Protein AF-W7DJT4-F1 (afdb_monomer)

Sequence (115 aa):
MRKKQSKKNKRKNYKKANDKSASLENENKDLTAKLSALQEGAHPDYVDEVVTLAKAKGNEDIGKAIGEVLEKFPSFKGDKEDNGAKGMNVFAKGEHQSKNKSGSIVDQFKAAWNK

Structure (mmCIF, N/CA/C/O backbone):
data_AF-W7DJT4-F1
#
_entry.id   AF-W7DJT4-F1
#
loop_
_atom_site.group_PDB
_atom_site.id
_atom_site.type_symbol
_atom_site.label_atom_id
_atom_site.label_alt_id
_atom_site.label_comp_id
_atom_site.label_asym_id
_atom_site.label_entity_id
_atom_site.label_seq_id
_atom_site.pdbx_PDB_ins_code
_atom_site.Cartn_x
_atom_site.Cartn_y
_atom_site.Cartn_z
_atom_site.occupancy
_atom_site.B_iso_or_equiv
_atom_site.auth_seq_id
_atom_site.auth_comp_id
_atom_site.auth_asym_id
_atom_site.auth_atom_id
_atom_site.pdbx_PDB_model_num
ATOM 1 N N . MET A 1 1 ? -30.770 -3.718 37.267 1.00 63.97 1 MET A N 1
ATOM 2 C CA . MET A 1 1 ? -30.311 -4.269 35.961 1.00 63.97 1 MET A CA 1
ATOM 3 C C . MET A 1 1 ? -29.891 -3.221 34.917 1.00 63.97 1 MET A C 1
ATOM 5 O O . MET A 1 1 ? -28.799 -3.361 34.375 1.00 63.97 1 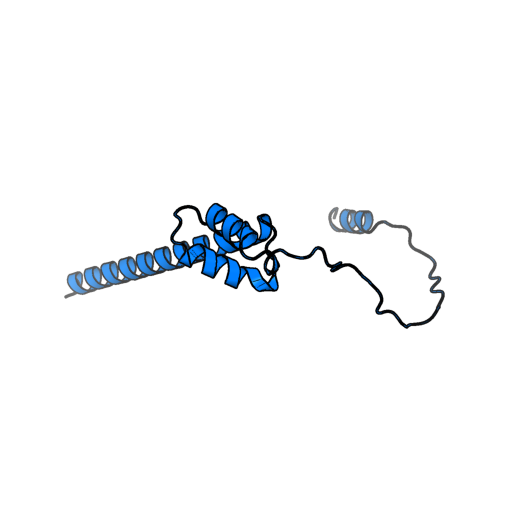MET A O 1
ATOM 9 N N . ARG A 1 2 ? -30.653 -2.140 34.676 1.00 73.50 2 ARG A N 1
ATOM 10 C CA . ARG A 1 2 ? -30.378 -1.121 33.628 1.00 73.50 2 ARG A CA 1
ATOM 11 C C . ARG A 1 2 ? -28.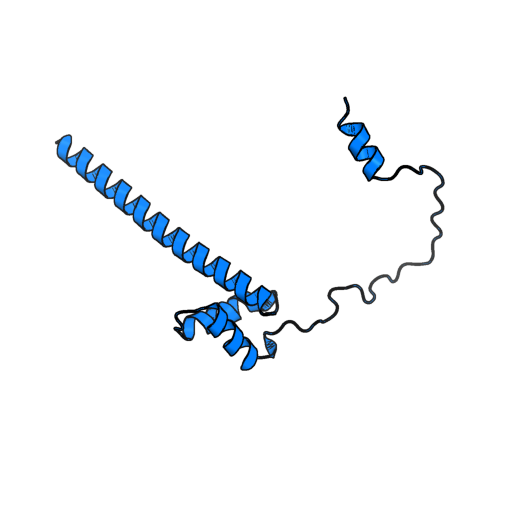961 -0.501 33.621 1.00 73.50 2 ARG A C 1
ATOM 13 O O . ARG A 1 2 ? -28.344 -0.390 32.564 1.00 73.50 2 ARG A O 1
ATOM 20 N N . LYS A 1 3 ? -28.382 -0.170 34.787 1.00 74.50 3 LYS A N 1
ATOM 21 C CA . LYS A 1 3 ? -27.009 0.387 34.884 1.00 74.50 3 LYS A CA 1
ATOM 22 C C . LYS A 1 3 ? -25.912 -0.594 34.417 1.00 74.50 3 LYS A C 1
ATOM 24 O O . LYS A 1 3 ? -24.916 -0.156 33.845 1.00 74.50 3 LYS A O 1
ATOM 29 N N . LYS A 1 4 ? -26.088 -1.911 34.615 1.00 77.81 4 LYS A N 1
ATOM 30 C CA . LYS A 1 4 ? -25.143 -2.944 34.131 1.00 77.81 4 LYS A CA 1
ATOM 31 C C . LYS A 1 4 ? -25.213 -3.094 32.603 1.00 77.81 4 LYS A C 1
ATOM 33 O O . LYS A 1 4 ? -24.166 -3.175 31.966 1.00 77.81 4 LYS A O 1
ATOM 38 N N . GLN A 1 5 ? -26.411 -3.051 32.011 1.00 73.88 5 GLN A N 1
ATOM 39 C CA . GLN A 1 5 ? -26.585 -3.061 30.548 1.00 73.88 5 GLN A CA 1
ATOM 40 C C . GLN A 1 5 ? -25.983 -1.815 29.884 1.00 73.88 5 GLN A C 1
ATOM 42 O O . GLN A 1 5 ? -25.242 -1.945 28.913 1.00 73.88 5 GLN A O 1
ATOM 47 N N . SER A 1 6 ? -26.202 -0.623 30.453 1.00 73.88 6 SER A N 1
ATOM 48 C CA . SER A 1 6 ? -25.604 0.624 29.950 1.00 73.88 6 SER A CA 1
ATOM 49 C C . SER A 1 6 ? -24.066 0.582 29.950 1.00 73.88 6 SER A C 1
ATOM 51 O O . SER A 1 6 ? -23.438 0.882 28.935 1.00 73.88 6 SER A O 1
ATOM 53 N N . LYS A 1 7 ? -23.436 0.116 31.042 1.00 79.12 7 LYS A N 1
ATOM 54 C CA . LYS A 1 7 ? -21.971 -0.054 31.116 1.00 79.12 7 LYS A CA 1
ATOM 55 C C . LYS A 1 7 ? -21.443 -1.083 30.105 1.00 79.12 7 LYS A C 1
ATOM 57 O O . LYS A 1 7 ? -20.398 -0.854 29.499 1.00 79.12 7 LYS A O 1
ATOM 62 N N . LYS A 1 8 ? -22.162 -2.193 29.890 1.00 78.44 8 LYS A N 1
ATOM 63 C CA . LYS A 1 8 ? -21.796 -3.220 28.897 1.00 78.44 8 LYS A CA 1
ATOM 64 C C . LYS A 1 8 ? -21.863 -2.668 27.468 1.00 78.44 8 LYS A C 1
ATOM 66 O O . LYS A 1 8 ? -20.950 -2.926 26.691 1.00 78.44 8 LYS A O 1
ATOM 71 N N . ASN A 1 9 ? -22.877 -1.864 27.146 1.00 83.19 9 ASN A N 1
ATOM 72 C CA . ASN A 1 9 ? -22.988 -1.214 25.837 1.00 83.19 9 ASN A CA 1
ATOM 73 C C . ASN A 1 9 ? -21.879 -0.180 25.606 1.00 83.19 9 ASN A C 1
ATOM 75 O O . ASN A 1 9 ? -21.269 -0.191 24.542 1.00 83.19 9 ASN A O 1
ATOM 79 N N . LYS A 1 10 ? -21.541 0.644 26.609 1.00 80.81 10 LYS A N 1
ATOM 80 C CA . LYS A 1 10 ? -20.416 1.593 26.505 1.00 80.81 10 LYS A CA 1
ATOM 81 C C . LYS A 1 10 ? -19.085 0.886 26.228 1.00 80.81 10 LYS A C 1
ATOM 83 O O . LYS A 1 10 ? -18.379 1.274 25.306 1.00 80.81 10 LYS A O 1
ATOM 88 N N . ARG A 1 11 ? -18.776 -0.193 26.959 1.00 83.81 11 ARG A N 1
ATOM 89 C CA . ARG A 1 11 ? -17.557 -0.997 26.731 1.00 83.81 11 ARG A CA 1
ATOM 90 C C . ARG A 1 11 ? -17.524 -1.634 25.342 1.00 83.81 11 ARG A C 1
ATOM 92 O O . ARG A 1 11 ? -16.484 -1.623 24.698 1.00 83.81 11 ARG A O 1
ATOM 99 N N . LYS A 1 12 ? -18.658 -2.163 24.868 1.00 85.06 12 LYS A N 1
ATOM 100 C CA . LYS A 1 12 ? -18.768 -2.719 23.509 1.00 85.06 12 LYS A CA 1
ATOM 101 C C . LYS A 1 12 ? -18.515 -1.659 22.440 1.00 85.06 12 LYS A C 1
ATOM 103 O O . LYS A 1 12 ? -17.786 -1.935 21.498 1.00 85.06 12 LYS A O 1
ATOM 108 N N . ASN A 1 13 ? -19.091 -0.469 22.587 1.00 86.25 13 ASN A N 1
ATOM 109 C CA . ASN A 1 13 ? -18.897 0.614 21.625 1.00 86.25 13 ASN A CA 1
ATOM 110 C C . ASN A 1 13 ? -17.449 1.114 21.624 1.00 86.25 13 ASN A C 1
ATOM 112 O O . ASN A 1 13 ? -16.891 1.310 20.553 1.00 86.25 13 ASN A O 1
ATOM 116 N N . TYR A 1 14 ? -16.826 1.234 22.800 1.00 85.81 14 TYR A N 1
ATOM 117 C CA . TYR A 1 14 ? -15.414 1.598 22.909 1.00 85.81 14 TYR A CA 1
ATOM 118 C C . TYR A 1 14 ? -14.501 0.559 22.248 1.00 85.81 14 TYR A C 1
ATOM 120 O O . TYR A 1 14 ? -13.640 0.919 21.456 1.00 85.81 14 TYR A O 1
ATOM 128 N N . LYS A 1 15 ? -14.741 -0.738 22.495 1.00 89.75 15 LYS A N 1
ATOM 129 C CA . LYS A 1 15 ? -13.996 -1.816 21.831 1.00 89.75 15 LYS A CA 1
ATOM 130 C C . LYS A 1 15 ? -14.137 -1.739 20.309 1.00 89.75 15 LYS A C 1
ATOM 132 O O . LYS A 1 15 ? -13.136 -1.760 19.614 1.00 89.75 15 LYS A O 1
ATOM 137 N N . LYS A 1 16 ? -15.363 -1.585 19.795 1.00 89.75 16 LYS A N 1
ATOM 138 C CA . LYS A 1 16 ? -15.605 -1.446 18.349 1.00 89.75 16 LYS A CA 1
ATOM 139 C C . LYS A 1 16 ? -14.899 -0.228 17.747 1.00 89.75 16 LYS A C 1
ATOM 141 O O . LYS A 1 16 ? -14.385 -0.325 16.642 1.00 89.75 16 LYS A O 1
ATOM 146 N N . ALA A 1 17 ? -14.898 0.904 18.452 1.00 87.94 17 ALA A N 1
ATOM 147 C CA . ALA A 1 17 ? -14.204 2.107 18.005 1.00 87.94 17 ALA A CA 1
ATOM 148 C C . ALA A 1 17 ? -12.687 1.881 17.948 1.00 87.94 17 ALA A C 1
ATOM 150 O O . ALA A 1 17 ? -12.070 2.198 16.940 1.00 87.94 17 ALA A O 1
ATOM 151 N N . ASN A 1 18 ? -12.117 1.257 18.980 1.00 90.19 18 ASN A N 1
ATOM 152 C CA . ASN A 1 18 ? -10.695 0.934 19.032 1.00 90.19 18 ASN A CA 1
ATOM 153 C C . ASN A 1 18 ? -10.280 -0.067 17.943 1.00 90.19 18 ASN A C 1
ATOM 155 O O . ASN A 1 18 ? -9.299 0.157 17.245 1.00 90.19 18 ASN A O 1
ATOM 159 N N . ASP A 1 19 ? -11.060 -1.136 17.757 1.00 91.75 19 ASP A N 1
ATOM 160 C CA . ASP A 1 19 ? -10.825 -2.132 16.706 1.00 91.75 19 ASP A CA 1
ATOM 161 C C . ASP A 1 19 ? -10.873 -1.470 15.310 1.00 91.75 19 ASP A C 1
ATOM 163 O O . ASP A 1 19 ? -10.047 -1.765 14.448 1.00 91.75 19 ASP A O 1
ATOM 167 N N . LYS A 1 20 ? -11.801 -0.522 15.094 1.00 91.94 20 LYS A N 1
ATOM 168 C CA . LYS A 1 20 ? -11.898 0.239 13.839 1.00 91.94 20 LYS A CA 1
ATOM 169 C C . LYS A 1 20 ? -10.711 1.183 13.641 1.00 91.94 20 LYS A C 1
ATOM 171 O O . LYS A 1 20 ? -10.182 1.234 12.537 1.00 91.94 20 LYS A O 1
ATOM 176 N N . SER A 1 21 ? -10.289 1.907 14.677 1.00 88.06 21 SER A N 1
ATOM 177 C CA . SER A 1 21 ? -9.101 2.769 14.607 1.00 88.06 21 SER A CA 1
ATOM 178 C C . SER A 1 21 ? -7.851 1.968 14.259 1.00 88.06 21 SER A C 1
ATOM 180 O O . SER A 1 21 ? -7.159 2.332 13.318 1.00 88.06 21 SER A O 1
ATOM 182 N N . ALA A 1 22 ? -7.621 0.831 14.921 1.00 89.62 22 ALA A N 1
ATOM 183 C CA . ALA A 1 22 ? -6.486 -0.037 14.614 1.00 89.62 22 ALA A CA 1
ATOM 184 C C . ALA A 1 22 ? -6.523 -0.555 13.164 1.00 89.62 22 ALA A C 1
ATOM 186 O O . ALA A 1 22 ? -5.497 -0.597 12.489 1.00 89.62 22 ALA A O 1
ATOM 187 N N . SER A 1 23 ? -7.709 -0.910 12.656 1.00 88.94 23 SER A N 1
ATOM 188 C CA . SER A 1 23 ? -7.878 -1.315 11.256 1.00 88.94 23 SER A CA 1
ATOM 189 C C . SER A 1 23 ? -7.530 -0.188 10.280 1.00 88.94 23 SER A C 1
ATOM 191 O O . SER A 1 23 ? -6.792 -0.420 9.329 1.00 88.94 23 SER A O 1
ATOM 193 N N . LEU A 1 24 ? -8.035 1.026 10.523 1.00 90.69 24 LEU A N 1
ATOM 194 C CA . LEU A 1 24 ? -7.785 2.189 9.665 1.00 90.69 24 LEU A CA 1
ATOM 195 C C . LEU A 1 24 ? -6.321 2.634 9.708 1.00 90.69 24 LEU A C 1
ATOM 197 O O . LEU A 1 24 ? -5.773 3.054 8.696 1.00 90.69 24 LEU A O 1
ATOM 201 N N . GLU A 1 25 ? -5.670 2.538 10.864 1.00 87.88 25 GLU A N 1
ATOM 202 C CA . GLU A 1 25 ? -4.240 2.822 10.990 1.00 87.88 25 GLU A CA 1
ATOM 203 C C . GLU A 1 25 ? -3.396 1.835 10.184 1.00 87.88 25 GLU A C 1
ATOM 205 O O . GLU A 1 25 ? -2.447 2.243 9.518 1.00 87.88 25 GLU A O 1
ATOM 210 N N . ASN A 1 26 ? -3.748 0.549 10.206 1.00 88.06 26 ASN A N 1
ATOM 211 C CA . ASN A 1 26 ? -3.059 -0.458 9.405 1.00 88.06 26 ASN A CA 1
ATOM 212 C C . ASN A 1 26 ? -3.261 -0.225 7.904 1.00 88.06 26 ASN A C 1
ATOM 214 O O . ASN A 1 26 ? -2.300 -0.318 7.146 1.00 88.06 26 ASN A O 1
ATOM 218 N N . GLU A 1 27 ? -4.475 0.129 7.485 1.00 89.56 27 GLU A N 1
ATOM 219 C CA . GLU A 1 27 ? -4.784 0.454 6.090 1.00 89.56 27 GLU A CA 1
ATOM 220 C C . GLU A 1 27 ? -4.050 1.718 5.625 1.00 89.56 27 GLU A C 1
ATOM 222 O O . GLU A 1 27 ? -3.423 1.712 4.571 1.00 89.56 27 GLU A O 1
ATOM 227 N N . ASN A 1 28 ? -4.012 2.773 6.443 1.00 89.25 28 ASN A N 1
ATOM 228 C CA . ASN A 1 28 ? -3.243 3.981 6.133 1.00 89.25 28 ASN A CA 1
ATOM 229 C C . ASN A 1 28 ? -1.745 3.696 5.993 1.00 89.25 28 ASN A C 1
ATOM 231 O O . ASN A 1 28 ? -1.106 4.223 5.082 1.00 89.25 28 ASN A O 1
ATOM 235 N N . LYS A 1 29 ? -1.177 2.859 6.870 1.00 88.69 29 LYS A N 1
ATOM 236 C CA . LYS A 1 29 ? 0.229 2.443 6.770 1.00 88.69 29 LYS A CA 1
ATOM 237 C C . LYS A 1 29 ? 0.479 1.652 5.491 1.00 88.69 29 LYS A C 1
ATOM 239 O O . LYS A 1 29 ? 1.495 1.868 4.840 1.00 88.69 29 LYS A O 1
ATOM 244 N N . ASP A 1 30 ? -0.444 0.768 5.124 1.00 90.56 30 ASP A N 1
ATOM 245 C CA . ASP A 1 30 ? -0.351 -0.021 3.898 1.00 90.56 30 ASP A CA 1
ATOM 246 C C . ASP A 1 30 ? -0.421 0.859 2.645 1.00 90.56 30 ASP A C 1
ATOM 248 O O . ASP A 1 30 ? 0.462 0.796 1.797 1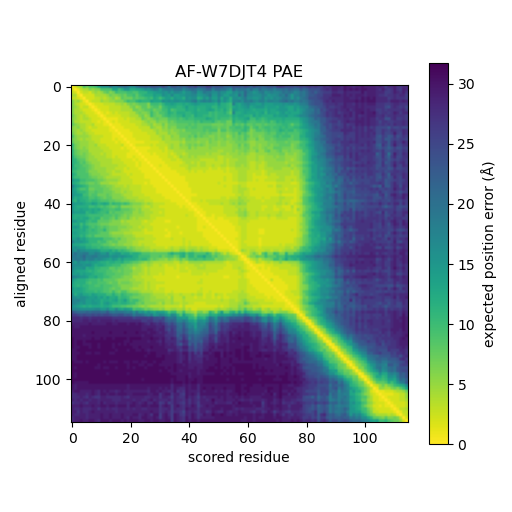.00 90.56 30 ASP A O 1
ATOM 252 N N . LEU A 1 31 ? -1.402 1.757 2.565 1.00 93.62 31 LEU A N 1
ATOM 253 C CA . LEU A 1 31 ? -1.548 2.691 1.448 1.00 93.62 31 LEU A CA 1
ATOM 254 C C . LEU A 1 31 ? -0.346 3.629 1.323 1.00 93.62 31 LEU A C 1
ATOM 256 O O . LEU A 1 31 ? 0.165 3.832 0.224 1.00 93.62 31 LEU A O 1
ATOM 260 N N . THR A 1 32 ? 0.142 4.159 2.447 1.00 91.38 32 THR A N 1
ATOM 261 C CA . THR A 1 32 ? 1.352 4.992 2.465 1.00 91.38 32 THR A CA 1
ATOM 262 C C . THR A 1 32 ? 2.555 4.215 1.938 1.00 91.38 32 THR A C 1
ATOM 264 O O . THR A 1 32 ? 3.290 4.731 1.105 1.00 91.38 32 THR A O 1
ATOM 267 N N . ALA A 1 33 ? 2.718 2.954 2.348 1.00 91.62 33 ALA A N 1
ATOM 268 C CA . ALA A 1 33 ? 3.795 2.096 1.864 1.00 91.62 33 ALA A CA 1
ATOM 269 C C . ALA A 1 33 ? 3.726 1.871 0.347 1.00 91.62 33 ALA A C 1
ATOM 271 O O . ALA A 1 33 ? 4.740 1.984 -0.339 1.00 91.62 33 ALA A O 1
ATOM 272 N N . LYS A 1 34 ? 2.529 1.592 -0.184 1.00 93.44 34 LYS A N 1
ATOM 273 C CA . LYS A 1 34 ? 2.315 1.407 -1.627 1.00 93.44 34 LYS A CA 1
ATOM 274 C C . LYS A 1 34 ? 2.635 2.676 -2.413 1.00 93.44 34 LYS A C 1
ATOM 276 O O . LYS A 1 34 ? 3.282 2.605 -3.455 1.00 93.44 34 LYS A O 1
ATOM 281 N N . LEU A 1 35 ? 2.227 3.838 -1.900 1.00 92.88 35 LEU A N 1
ATOM 282 C CA . LEU A 1 35 ? 2.554 5.130 -2.505 1.00 92.88 35 LEU A CA 1
ATOM 283 C C . LEU A 1 35 ? 4.059 5.385 -2.512 1.00 92.88 35 LEU A C 1
ATOM 285 O O . LEU A 1 35 ? 4.596 5.745 -3.555 1.00 92.88 35 LEU A O 1
ATOM 289 N N . SER A 1 36 ? 4.744 5.149 -1.391 1.00 91.12 36 SER A N 1
ATOM 290 C CA . SER A 1 36 ? 6.200 5.274 -1.329 1.00 91.12 36 SER A CA 1
ATOM 291 C C . SER A 1 36 ? 6.886 4.330 -2.314 1.00 91.12 36 SER A C 1
ATOM 293 O O . SER A 1 36 ? 7.801 4.750 -3.007 1.00 91.12 36 SER A O 1
ATOM 295 N N . ALA A 1 37 ? 6.413 3.090 -2.460 1.00 91.62 37 ALA A N 1
ATOM 296 C CA . ALA A 1 37 ? 6.999 2.153 -3.414 1.00 91.62 37 ALA A CA 1
ATOM 297 C C . ALA A 1 37 ? 6.876 2.634 -4.862 1.00 91.62 37 ALA A C 1
ATOM 299 O O . ALA A 1 37 ? 7.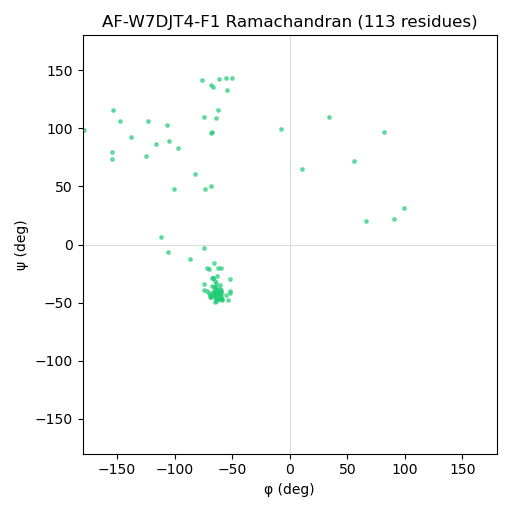854 2.604 -5.604 1.00 91.62 37 ALA A O 1
ATOM 300 N N . LEU A 1 38 ? 5.704 3.139 -5.246 1.00 91.56 38 LEU A N 1
ATOM 301 C CA . LEU A 1 38 ? 5.498 3.740 -6.562 1.00 91.56 38 LEU A CA 1
ATOM 302 C C . LEU A 1 38 ? 6.376 4.982 -6.774 1.00 91.56 38 LEU A C 1
ATOM 304 O O . LEU A 1 38 ? 6.931 5.160 -7.855 1.00 91.56 38 LEU A O 1
ATOM 308 N N . GLN A 1 39 ? 6.533 5.826 -5.750 1.00 90.31 39 GLN A N 1
ATOM 309 C CA . GLN A 1 39 ? 7.393 7.015 -5.805 1.00 90.31 39 GLN A CA 1
ATOM 310 C C . GLN A 1 39 ? 8.877 6.662 -5.971 1.00 90.31 39 GLN A C 1
ATOM 312 O O . GLN A 1 39 ? 9.579 7.337 -6.719 1.00 90.31 39 GLN A O 1
ATOM 317 N N . GLU A 1 40 ? 9.332 5.584 -5.332 1.00 89.25 40 GLU A N 1
ATOM 318 C CA . GLU A 1 40 ? 10.689 5.031 -5.462 1.00 89.25 40 GLU A CA 1
ATOM 319 C C . GLU A 1 40 ? 10.906 4.279 -6.795 1.00 89.25 40 GLU A C 1
ATOM 321 O O . GLU A 1 40 ? 12.012 3.827 -7.101 1.00 89.25 40 GLU A O 1
ATOM 326 N N . GLY A 1 41 ? 9.862 4.159 -7.622 1.00 87.69 41 GLY A N 1
ATOM 327 C CA . GLY A 1 41 ? 9.934 3.570 -8.958 1.00 87.69 41 GLY A CA 1
ATOM 328 C C . GLY A 1 41 ? 9.680 2.065 -9.009 1.00 87.69 41 GLY A C 1
ATOM 329 O O . GLY A 1 41 ? 10.107 1.414 -9.965 1.00 87.69 41 GLY A O 1
ATOM 330 N N . ALA A 1 42 ? 8.996 1.497 -8.012 1.00 91.12 42 ALA A N 1
ATOM 331 C CA . ALA A 1 42 ? 8.484 0.132 -8.100 1.00 91.12 42 ALA A CA 1
ATOM 332 C C . ALA A 1 42 ? 7.474 -0.002 -9.253 1.00 91.12 42 ALA A C 1
ATOM 334 O O . ALA A 1 42 ? 6.668 0.896 -9.508 1.00 91.12 42 ALA A O 1
ATOM 335 N N . HIS A 1 43 ? 7.502 -1.141 -9.938 1.00 91.69 43 HIS A N 1
ATOM 336 C CA . HIS A 1 43 ? 6.556 -1.466 -10.996 1.00 91.69 43 HIS A CA 1
ATOM 337 C C . HIS A 1 43 ? 5.141 -1.641 -10.411 1.00 91.69 43 HIS A C 1
ATOM 339 O O . HIS A 1 43 ? 5.008 -2.339 -9.401 1.00 91.69 43 HIS A O 1
ATOM 345 N N . PRO A 1 44 ? 4.083 -1.085 -11.037 1.00 90.06 44 PRO A N 1
ATOM 346 C CA . PRO A 1 44 ? 2.710 -1.137 -10.524 1.00 90.06 44 PRO A CA 1
ATOM 347 C C . PRO A 1 44 ? 2.216 -2.544 -10.172 1.00 90.06 44 PRO A C 1
ATOM 349 O O . PRO A 1 44 ? 1.588 -2.724 -9.132 1.00 90.06 44 PRO A O 1
ATOM 352 N N . ASP A 1 45 ? 2.560 -3.540 -10.992 1.00 91.25 45 ASP A N 1
ATOM 353 C CA . ASP A 1 45 ? 2.116 -4.926 -10.786 1.00 91.25 45 ASP A CA 1
ATOM 354 C C . ASP A 1 45 ? 2.808 -5.618 -9.600 1.00 91.25 45 ASP A C 1
ATOM 356 O O . ASP A 1 45 ? 2.273 -6.582 -9.061 1.00 91.25 45 ASP A O 1
ATOM 360 N N . TYR A 1 46 ? 3.964 -5.112 -9.152 1.00 93.62 46 TYR A N 1
ATOM 361 C CA . TYR A 1 46 ? 4.763 -5.718 -8.078 1.00 93.62 46 TYR A CA 1
ATOM 362 C C . TYR A 1 46 ? 4.796 -4.881 -6.790 1.00 93.62 46 TYR A C 1
ATOM 364 O O . TYR A 1 46 ? 5.510 -5.222 -5.846 1.00 93.62 46 TYR A O 1
ATOM 372 N N . VAL A 1 47 ? 4.021 -3.793 -6.705 1.00 93.56 47 VAL A N 1
ATOM 373 C CA . VAL A 1 47 ? 3.995 -2.903 -5.527 1.00 93.56 47 VAL A CA 1
ATOM 374 C C . VAL A 1 47 ? 3.689 -3.671 -4.242 1.00 93.56 47 VAL A C 1
ATOM 376 O O . VAL A 1 47 ? 4.348 -3.463 -3.223 1.00 93.56 47 VAL A O 1
ATOM 379 N N . ASP A 1 48 ? 2.721 -4.586 -4.286 1.00 93.81 48 ASP A N 1
ATOM 380 C CA . ASP A 1 48 ? 2.314 -5.364 -3.113 1.00 93.81 48 ASP A CA 1
ATOM 381 C C . ASP A 1 48 ? 3.426 -6.313 -2.633 1.00 93.81 48 ASP A C 1
ATOM 383 O O . ASP A 1 48 ? 3.636 -6.476 -1.425 1.00 93.81 48 ASP A O 1
ATOM 387 N N . GLU A 1 49 ? 4.191 -6.890 -3.562 1.00 94.38 49 GLU A N 1
ATOM 388 C CA . GLU A 1 49 ? 5.335 -7.756 -3.262 1.00 94.38 49 GLU A CA 1
ATOM 389 C C . GLU A 1 49 ? 6.487 -6.953 -2.650 1.00 94.38 49 GLU A C 1
ATOM 391 O O . GLU A 1 49 ? 7.027 -7.333 -1.607 1.00 94.38 49 GLU A O 1
ATOM 396 N N . VAL A 1 50 ? 6.798 -5.786 -3.223 1.00 93.56 50 VAL A N 1
ATOM 397 C CA . VAL A 1 50 ? 7.819 -4.865 -2.703 1.00 93.56 50 VAL A CA 1
ATOM 398 C C . VAL A 1 50 ? 7.474 -4.404 -1.288 1.00 93.56 50 VAL A C 1
ATOM 400 O O . VAL A 1 50 ? 8.325 -4.451 -0.397 1.00 93.56 50 VAL A O 1
ATOM 403 N N . VAL A 1 51 ? 6.220 -4.015 -1.041 1.00 93.62 51 VAL A N 1
ATOM 404 C CA . VAL A 1 51 ? 5.750 -3.602 0.290 1.00 93.62 51 VAL A CA 1
ATOM 405 C C . VAL A 1 51 ? 5.811 -4.762 1.285 1.00 93.62 51 VAL A C 1
ATOM 407 O O . VAL A 1 51 ? 6.196 -4.564 2.439 1.00 93.62 51 VAL A O 1
ATOM 410 N N . THR A 1 52 ? 5.477 -5.981 0.860 1.00 94.25 52 THR A N 1
ATOM 411 C CA . THR A 1 52 ? 5.557 -7.178 1.712 1.00 94.25 52 THR A CA 1
ATOM 412 C C . THR A 1 52 ? 6.998 -7.474 2.121 1.00 94.25 52 THR A C 1
ATOM 414 O O . THR A 1 52 ? 7.273 -7.681 3.306 1.00 94.25 52 THR A O 1
ATOM 417 N N . LEU A 1 53 ? 7.937 -7.420 1.175 1.00 93.06 53 LEU A N 1
ATOM 418 C CA . LEU A 1 53 ? 9.364 -7.602 1.445 1.00 93.06 53 LEU A CA 1
ATOM 419 C C . LEU A 1 53 ? 9.925 -6.488 2.339 1.00 93.06 53 LEU A C 1
ATOM 421 O O . LEU A 1 53 ? 10.691 -6.765 3.264 1.00 93.06 53 LEU A O 1
ATOM 425 N N . ALA A 1 54 ? 9.508 -5.240 2.116 1.00 91.69 54 ALA A N 1
ATOM 426 C CA . ALA A 1 54 ? 9.903 -4.101 2.938 1.00 91.69 54 ALA A CA 1
ATOM 427 C C . ALA A 1 54 ? 9.410 -4.240 4.390 1.00 91.69 54 ALA A C 1
ATOM 429 O O . ALA A 1 54 ? 10.183 -4.033 5.325 1.00 91.69 54 ALA A O 1
ATOM 430 N N . LYS A 1 55 ? 8.158 -4.674 4.594 1.00 90.81 55 LYS A N 1
ATOM 431 C CA . LYS A 1 55 ? 7.609 -4.968 5.930 1.00 90.81 55 LYS A CA 1
ATOM 432 C C . LYS A 1 55 ? 8.328 -6.132 6.608 1.00 90.81 55 LYS A C 1
ATOM 434 O O . LYS A 1 55 ? 8.621 -6.050 7.798 1.00 90.81 55 LYS A O 1
ATOM 439 N N . ALA A 1 56 ? 8.642 -7.196 5.866 1.00 89.88 56 ALA A N 1
ATOM 440 C CA . ALA A 1 56 ? 9.364 -8.357 6.391 1.00 89.88 56 ALA A CA 1
ATOM 441 C C . ALA A 1 56 ? 10.781 -8.005 6.868 1.00 89.88 56 ALA A C 1
ATOM 443 O O . ALA A 1 56 ? 11.303 -8.637 7.785 1.00 89.88 56 ALA A O 1
ATOM 444 N N . LYS A 1 57 ? 11.385 -6.962 6.290 1.00 85.06 57 LYS A N 1
ATOM 445 C CA . LYS A 1 57 ? 12.676 -6.421 6.723 1.00 85.06 57 LYS A CA 1
ATOM 446 C C . LYS A 1 57 ? 12.650 -5.793 8.119 1.00 85.06 57 LYS A C 1
ATOM 448 O O . LYS A 1 57 ? 13.714 -5.583 8.689 1.00 85.06 57 LYS A O 1
ATOM 453 N N . GLY A 1 58 ? 11.466 -5.492 8.661 1.00 74.25 58 GLY A N 1
ATOM 454 C CA . GLY A 1 58 ? 11.305 -4.988 10.025 1.00 74.25 58 GLY A CA 1
ATOM 455 C C . GLY A 1 58 ? 11.894 -3.596 10.259 1.00 74.25 58 GLY A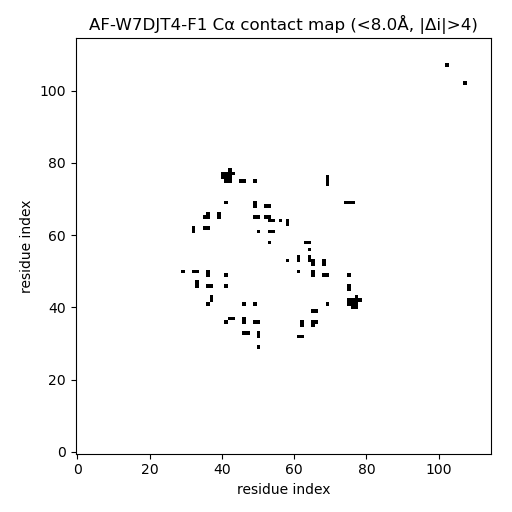 C 1
ATOM 456 O O . GLY A 1 58 ? 12.181 -3.253 11.402 1.00 74.25 58 GLY A O 1
ATOM 457 N N . ASN A 1 59 ? 12.102 -2.806 9.200 1.00 76.06 59 ASN A N 1
ATOM 458 C CA . ASN A 1 59 ? 12.639 -1.455 9.331 1.00 76.06 59 ASN A CA 1
ATOM 459 C C . ASN A 1 59 ? 11.549 -0.496 9.837 1.00 76.06 59 ASN A C 1
ATOM 461 O O . ASN A 1 59 ? 10.392 -0.600 9.427 1.00 76.06 59 ASN A O 1
ATOM 465 N N . GLU A 1 60 ? 11.917 0.449 10.706 1.00 77.25 60 GLU A N 1
ATOM 466 C CA . GLU A 1 60 ? 10.976 1.451 11.236 1.00 77.25 60 GLU A CA 1
ATOM 467 C C . GLU A 1 60 ? 10.495 2.417 10.139 1.00 77.25 60 GLU A C 1
ATOM 469 O O . GLU A 1 60 ? 9.366 2.906 10.182 1.00 77.25 60 GLU A O 1
ATOM 474 N N . ASP A 1 61 ? 11.341 2.643 9.129 1.00 86.12 61 ASP A N 1
ATOM 475 C CA . ASP A 1 61 ? 11.054 3.462 7.955 1.00 86.12 61 ASP A CA 1
ATOM 476 C C . ASP A 1 61 ? 10.830 2.572 6.724 1.00 86.12 61 ASP A C 1
ATOM 478 O O . ASP A 1 61 ? 11.765 2.036 6.116 1.00 86.12 61 ASP A O 1
ATOM 482 N N . ILE A 1 62 ? 9.557 2.414 6.364 1.00 87.94 62 ILE A N 1
ATOM 483 C CA . ILE A 1 62 ? 9.126 1.613 5.217 1.00 87.94 62 ILE A CA 1
ATOM 484 C C . ILE A 1 62 ? 9.708 2.153 3.903 1.00 87.94 62 ILE A C 1
ATOM 486 O O . ILE A 1 62 ? 10.060 1.348 3.044 1.00 87.94 62 ILE A O 1
ATOM 490 N N . GLY A 1 63 ? 9.868 3.472 3.746 1.00 87.62 63 GLY A N 1
ATOM 491 C CA . GLY A 1 63 ? 10.405 4.064 2.516 1.00 87.62 63 GLY A CA 1
ATOM 492 C C . GLY A 1 63 ? 11.842 3.616 2.254 1.00 87.62 63 GLY A C 1
ATOM 493 O O . GLY A 1 63 ? 12.159 3.108 1.178 1.00 87.62 63 GLY A O 1
ATOM 494 N N . LYS A 1 64 ? 12.692 3.672 3.287 1.00 90.50 64 LYS A N 1
ATOM 495 C CA . LYS A 1 64 ? 14.073 3.164 3.207 1.00 90.50 64 LYS A CA 1
ATOM 496 C C . LYS A 1 64 ? 14.120 1.673 2.899 1.00 90.50 64 LYS A C 1
ATOM 498 O O . LYS A 1 64 ? 14.901 1.237 2.057 1.00 90.50 64 LYS A O 1
ATOM 503 N N . ALA A 1 65 ? 13.271 0.885 3.559 1.00 91.81 65 ALA A N 1
ATOM 504 C CA . ALA A 1 65 ? 13.205 -0.551 3.313 1.00 91.81 65 ALA A CA 1
ATOM 505 C C . ALA A 1 65 ? 12.818 -0.871 1.862 1.00 91.81 65 ALA A C 1
ATOM 507 O O . ALA A 1 65 ? 13.383 -1.803 1.289 1.00 91.81 65 ALA A O 1
ATOM 508 N N . ILE A 1 66 ? 11.905 -0.093 1.270 1.00 92.62 66 ILE A N 1
ATOM 509 C CA . ILE A 1 66 ? 11.527 -0.219 -0.139 1.00 92.62 66 ILE A CA 1
ATOM 510 C C . ILE A 1 66 ? 12.714 0.097 -1.052 1.00 92.62 66 ILE A C 1
ATOM 512 O O . ILE A 1 66 ? 13.023 -0.723 -1.915 1.00 92.62 66 ILE A O 1
ATOM 516 N N . GLY A 1 67 ? 13.423 1.209 -0.835 1.00 91.12 67 GLY A N 1
ATOM 517 C CA . GLY A 1 67 ? 14.612 1.555 -1.622 1.00 91.12 67 GLY A CA 1
ATOM 518 C C . GLY A 1 67 ? 15.643 0.422 -1.636 1.00 91.12 67 GLY A C 1
ATOM 519 O O . GLY A 1 67 ? 16.058 -0.043 -2.695 1.00 91.12 67 GLY A O 1
ATOM 520 N N . GLU A 1 68 ? 15.957 -0.137 -0.468 1.00 91.56 68 GLU A N 1
ATOM 521 C CA . GLU A 1 68 ? 16.886 -1.264 -0.370 1.00 91.56 68 GLU A CA 1
ATOM 522 C C . GLU A 1 68 ? 16.348 -2.571 -0.997 1.00 91.56 68 GLU A C 1
ATOM 524 O O . GLU A 1 68 ? 17.130 -3.440 -1.390 1.00 91.56 68 GLU A O 1
ATOM 529 N N . VAL A 1 69 ? 15.026 -2.787 -1.025 1.00 92.88 69 VAL A N 1
ATOM 530 C CA . VAL A 1 69 ? 14.416 -3.921 -1.747 1.00 92.88 69 VAL A CA 1
ATOM 531 C C . VAL A 1 69 ? 14.593 -3.721 -3.248 1.00 92.88 69 VAL A C 1
ATOM 533 O O . VAL A 1 69 ? 15.033 -4.646 -3.922 1.00 92.88 69 VAL A O 1
ATOM 536 N N . LEU A 1 70 ? 14.338 -2.518 -3.759 1.00 91.81 70 LEU A N 1
ATOM 537 C CA . LEU A 1 70 ? 14.511 -2.183 -5.172 1.00 91.81 70 LEU A CA 1
ATOM 538 C C . LEU A 1 70 ? 15.985 -2.206 -5.610 1.00 91.81 70 LEU A C 1
ATOM 540 O O . LEU A 1 70 ? 16.278 -2.485 -6.770 1.00 91.81 70 LEU A O 1
ATOM 544 N N . GLU A 1 71 ? 16.927 -1.930 -4.708 1.00 91.25 71 GLU A N 1
ATOM 545 C CA . GLU A 1 71 ? 18.363 -2.099 -4.965 1.00 91.25 71 GLU A CA 1
ATOM 546 C C . GLU A 1 71 ? 18.772 -3.571 -5.075 1.00 91.25 71 GLU A C 1
ATOM 548 O O . GLU A 1 71 ? 19.533 -3.933 -5.971 1.00 91.25 71 GLU A O 1
ATOM 553 N N . LYS A 1 72 ? 18.263 -4.432 -4.184 1.00 93.62 72 LYS A N 1
ATOM 554 C CA . LYS A 1 72 ? 18.565 -5.875 -4.202 1.00 93.62 72 LYS A CA 1
ATOM 555 C C . LYS A 1 72 ? 17.847 -6.617 -5.323 1.00 93.62 72 LYS A C 1
ATOM 557 O O . LYS A 1 72 ? 18.381 -7.584 -5.858 1.00 93.62 72 LYS A O 1
ATOM 562 N N . PHE A 1 73 ? 16.642 -6.173 -5.653 1.00 91.50 73 PHE A N 1
ATOM 563 C CA . PHE A 1 73 ? 15.756 -6.790 -6.629 1.00 91.50 73 PHE A CA 1
ATOM 564 C C . PHE A 1 73 ? 15.371 -5.749 -7.686 1.00 91.50 73 PHE A C 1
ATOM 566 O O . PHE A 1 73 ? 14.251 -5.233 -7.677 1.00 91.50 73 PHE A O 1
ATOM 573 N N . PRO A 1 74 ? 16.286 -5.431 -8.619 1.00 89.38 74 PRO A N 1
ATOM 574 C CA . PRO A 1 74 ? 16.017 -4.460 -9.674 1.00 89.38 74 PRO A CA 1
ATOM 575 C C . PRO A 1 74 ? 14.866 -4.889 -10.592 1.00 89.38 74 PRO A C 1
ATOM 577 O O . PRO A 1 74 ? 14.250 -4.026 -11.196 1.00 89.38 74 PRO A O 1
ATOM 580 N N . SER A 1 75 ? 14.514 -6.179 -10.641 1.00 89.69 75 SER A N 1
ATOM 581 C CA . SER A 1 75 ? 13.338 -6.698 -11.358 1.00 89.69 75 SER A CA 1
ATOM 582 C C . SER A 1 75 ? 12.005 -6.116 -10.877 1.00 89.69 75 SER A C 1
ATOM 584 O O . SER A 1 75 ? 11.019 -6.179 -11.600 1.00 89.69 75 SER A O 1
ATOM 586 N N . PHE A 1 76 ? 11.958 -5.568 -9.659 1.00 92.19 76 PHE A N 1
ATOM 587 C CA . PHE A 1 76 ? 10.780 -4.866 -9.157 1.00 92.19 76 PHE A CA 1
ATOM 588 C C . PHE A 1 76 ? 10.745 -3.394 -9.541 1.00 92.19 76 PHE A C 1
ATOM 590 O O . PHE A 1 76 ? 9.709 -2.755 -9.360 1.00 92.19 76 PHE A O 1
ATOM 597 N N . LYS A 1 77 ? 11.850 -2.828 -10.038 1.00 87.50 77 LYS A N 1
ATOM 598 C CA . LYS A 1 77 ? 11.811 -1.487 -10.613 1.00 87.50 77 LYS A CA 1
ATOM 599 C C . LYS A 1 77 ? 11.005 -1.566 -11.893 1.00 87.50 77 LYS A C 1
ATOM 601 O O . LYS A 1 77 ? 11.155 -2.503 -12.671 1.00 87.50 77 LYS A O 1
ATOM 606 N N . GLY A 1 78 ? 10.143 -0.582 -12.099 1.00 77.12 78 GLY A N 1
ATOM 607 C CA . GLY A 1 78 ? 9.475 -0.467 -13.376 1.00 77.12 78 GLY A CA 1
ATOM 608 C C . GLY A 1 78 ? 10.522 -0.221 -14.447 1.00 77.12 78 GLY A C 1
ATOM 609 O O . GLY A 1 78 ? 11.181 0.824 -14.436 1.00 77.12 78 GLY A O 1
ATOM 610 N N . ASP A 1 79 ? 10.668 -1.157 -15.382 1.00 65.44 79 ASP A N 1
ATOM 611 C CA . ASP A 1 79 ? 11.234 -0.794 -16.664 1.00 65.44 79 ASP A CA 1
ATOM 612 C C . ASP A 1 79 ? 10.379 0.357 -17.194 1.00 65.44 79 ASP A C 1
ATOM 614 O O . ASP A 1 79 ? 9.145 0.308 -17.179 1.00 65.44 79 ASP A O 1
ATOM 618 N N . LYS A 1 80 ? 11.024 1.421 -17.676 1.00 52.97 80 LYS A N 1
ATOM 619 C CA . LYS A 1 80 ? 10.352 2.353 -18.584 1.00 52.97 80 LYS A CA 1
ATOM 620 C C . LYS A 1 80 ? 10.095 1.633 -19.917 1.00 52.97 80 LYS A C 1
ATOM 622 O O . LYS A 1 80 ? 10.474 2.139 -20.967 1.00 52.97 80 LYS A O 1
ATOM 627 N N . GLU A 1 81 ? 9.506 0.442 -19.908 1.00 48.62 81 GLU A N 1
ATOM 628 C CA . GLU A 1 81 ? 8.834 -0.064 -21.086 1.00 48.62 81 GLU A CA 1
ATOM 629 C C . GLU A 1 81 ? 7.609 0.823 -21.261 1.00 48.62 81 GLU A C 1
ATOM 631 O O . GLU A 1 81 ? 6.626 0.718 -20.533 1.00 48.62 81 GLU A O 1
ATOM 636 N N . ASP A 1 82 ? 7.779 1.828 -22.125 1.00 46.81 82 ASP A N 1
ATOM 637 C CA . ASP A 1 82 ? 6.822 2.302 -23.126 1.00 46.81 82 ASP A CA 1
ATOM 638 C C . ASP A 1 82 ? 5.403 1.705 -22.982 1.00 46.81 82 ASP A C 1
ATOM 640 O O . ASP A 1 82 ? 4.861 1.076 -23.890 1.00 46.81 82 ASP A O 1
ATOM 644 N N . ASN A 1 83 ? 4.712 2.009 -21.882 1.00 46.22 83 ASN A N 1
ATO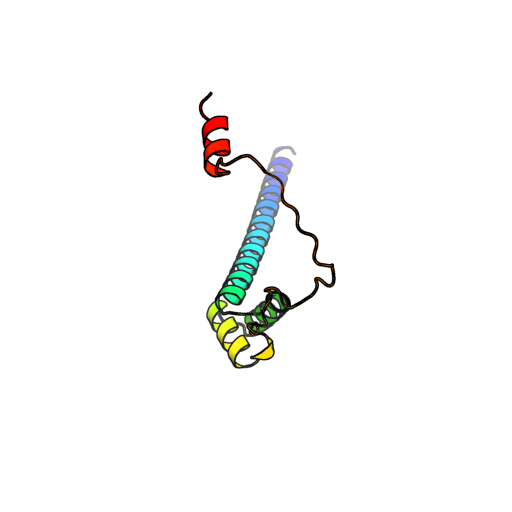M 645 C CA . ASN A 1 83 ? 3.253 1.945 -21.787 1.00 46.22 83 ASN A CA 1
ATOM 646 C C . ASN A 1 83 ? 2.647 3.129 -22.570 1.00 46.22 83 ASN A C 1
ATOM 648 O O . ASN A 1 83 ? 1.812 3.891 -22.089 1.00 46.22 83 ASN A O 1
ATOM 652 N N . GLY A 1 84 ? 3.141 3.311 -23.795 1.00 43.38 84 GLY A N 1
ATOM 653 C CA . GLY A 1 84 ? 2.949 4.451 -24.669 1.00 43.38 84 GLY A CA 1
ATOM 654 C C . GLY A 1 84 ? 3.121 4.020 -26.121 1.00 43.38 84 GLY A C 1
ATOM 655 O O . GLY A 1 84 ? 4.108 4.338 -26.767 1.00 43.38 84 GLY A O 1
ATOM 656 N N . ALA A 1 85 ? 2.125 3.300 -26.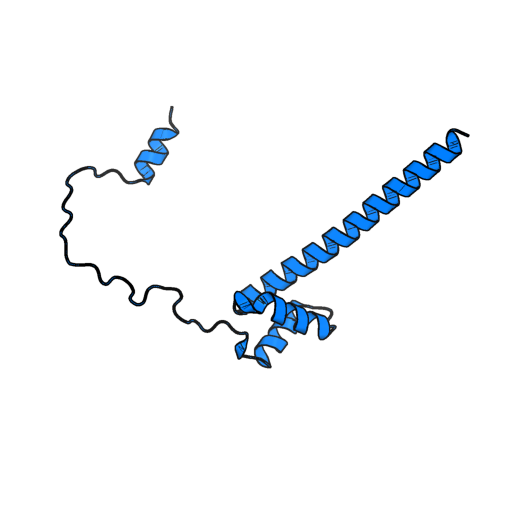637 1.00 48.31 85 ALA A N 1
ATOM 657 C CA . ALA A 1 85 ? 1.805 3.247 -28.063 1.00 48.31 85 ALA A CA 1
ATOM 658 C C . ALA A 1 85 ? 2.938 2.823 -29.027 1.00 48.31 85 ALA A C 1
ATOM 660 O O . ALA A 1 85 ? 3.369 3.598 -29.879 1.00 48.31 85 ALA A O 1
ATOM 661 N N . LYS A 1 86 ? 3.315 1.539 -29.029 1.00 50.38 86 LYS A N 1
ATOM 662 C CA . LYS A 1 86 ? 3.900 0.905 -30.225 1.00 50.38 86 LYS A CA 1
ATOM 663 C C . LYS A 1 86 ? 3.001 -0.211 -30.746 1.00 50.38 86 LYS A C 1
ATOM 665 O O . LYS A 1 86 ? 3.187 -1.385 -30.464 1.00 50.38 86 LYS A O 1
ATOM 670 N N . GLY A 1 87 ? 2.050 0.204 -31.584 1.00 48.75 87 GLY A N 1
ATOM 671 C CA . GLY A 1 87 ? 1.870 -0.483 -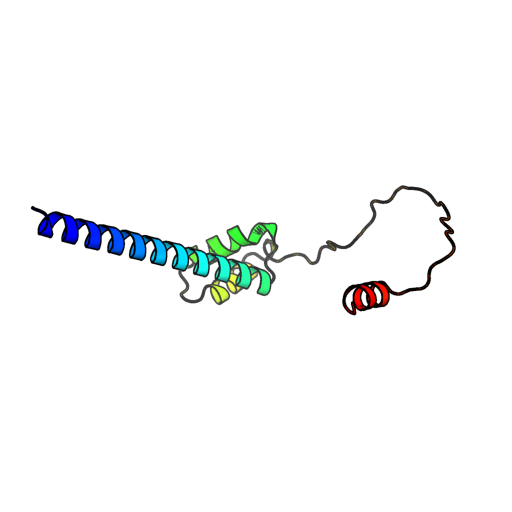32.862 1.00 48.75 87 GLY A CA 1
ATOM 672 C C . GLY A 1 87 ? 0.758 -1.519 -32.994 1.00 48.75 87 GLY A C 1
ATOM 673 O O . GLY A 1 87 ? 0.908 -2.412 -33.817 1.00 48.75 87 GLY A O 1
ATOM 674 N N . MET A 1 88 ? -0.371 -1.392 -32.294 1.00 53.31 88 MET A N 1
ATOM 675 C CA . MET A 1 88 ? -1.621 -1.993 -32.782 1.00 53.31 88 MET A CA 1
ATOM 676 C C . MET A 1 88 ? -2.523 -0.895 -33.349 1.00 53.31 88 MET A C 1
ATOM 678 O O . MET A 1 88 ? -3.329 -0.307 -32.637 1.00 53.31 88 MET A O 1
ATOM 682 N N . ASN A 1 89 ? -2.367 -0.607 -34.643 1.00 53.91 89 ASN A N 1
ATOM 683 C CA . ASN A 1 89 ? -3.483 -0.146 -35.467 1.00 53.91 89 ASN A CA 1
ATOM 684 C C . ASN A 1 89 ? -3.225 -0.496 -36.940 1.00 53.91 89 ASN A C 1
ATOM 686 O O . ASN A 1 89 ? -2.798 0.324 -37.751 1.00 53.91 89 ASN A O 1
ATOM 690 N N . VAL A 1 90 ? -3.479 -1.762 -37.276 1.00 58.53 90 VAL A N 1
ATOM 691 C CA . VAL A 1 90 ? -3.562 -2.269 -38.653 1.00 58.53 90 VAL A CA 1
ATOM 692 C C . VAL A 1 90 ? -4.965 -1.972 -39.199 1.00 58.53 90 VAL A C 1
ATOM 694 O O . VAL A 1 90 ? -5.718 -2.877 -39.531 1.00 58.53 90 VAL A O 1
ATOM 697 N N . PHE A 1 91 ? -5.343 -0.692 -39.272 1.00 55.97 91 PHE A N 1
ATOM 698 C CA . PHE A 1 91 ? -6.545 -0.259 -39.991 1.00 55.97 91 PHE A CA 1
ATOM 699 C C . PHE A 1 91 ? -6.263 1.016 -40.791 1.00 55.97 91 PHE A C 1
ATOM 701 O O . PHE A 1 91 ? -6.327 2.136 -40.301 1.00 55.97 91 PHE A O 1
ATOM 708 N N . ALA A 1 92 ? -5.880 0.768 -42.042 1.00 52.69 92 ALA A N 1
ATOM 709 C CA . ALA A 1 92 ? -6.279 1.473 -43.254 1.00 52.69 92 ALA A CA 1
ATOM 710 C C . ALA A 1 92 ? -6.548 2.991 -43.181 1.00 52.69 92 ALA A C 1
ATOM 712 O O . ALA A 1 92 ? -7.594 3.455 -42.742 1.00 52.69 92 ALA A O 1
ATOM 713 N N . LYS A 1 93 ? -5.622 3.732 -43.801 1.00 53.59 93 LYS A N 1
ATOM 714 C CA . LYS A 1 93 ? -5.847 4.887 -44.687 1.00 53.59 93 LYS A CA 1
ATOM 715 C C . LYS A 1 93 ? -7.331 5.134 -45.035 1.00 53.59 93 LYS A C 1
ATOM 717 O O . LYS A 1 93 ? -7.863 4.525 -45.958 1.00 53.59 93 LYS A O 1
ATOM 722 N N . GLY A 1 94 ? -7.954 6.076 -44.334 1.00 49.03 94 GLY A N 1
ATOM 723 C CA . GLY A 1 94 ? -9.263 6.636 -44.658 1.00 49.03 94 GLY A CA 1
ATOM 724 C C . GLY A 1 94 ? -9.292 8.098 -44.232 1.00 49.03 94 GLY A C 1
ATOM 725 O O . GLY A 1 94 ? -9.294 8.406 -43.044 1.00 49.03 94 GLY A O 1
ATOM 726 N N . GLU A 1 95 ? -9.235 9.008 -45.198 1.00 54.25 95 GLU A N 1
ATOM 727 C CA . GLU A 1 95 ? -9.354 10.445 -44.967 1.00 54.25 95 GLU A CA 1
ATOM 728 C C . GLU A 1 95 ? -10.752 10.764 -44.417 1.00 54.25 95 GLU A C 1
ATOM 730 O O . GLU A 1 95 ? -11.741 10.726 -45.144 1.00 54.25 95 GLU A O 1
ATOM 735 N N . HIS A 1 96 ? -10.846 11.122 -43.137 1.00 49.81 96 HIS A N 1
ATOM 736 C CA . HIS A 1 96 ? -12.051 11.730 -42.579 1.00 49.81 96 HIS A CA 1
ATOM 737 C C . HIS A 1 96 ? -11.884 13.251 -42.560 1.00 49.81 96 HIS A C 1
ATOM 739 O O . HIS A 1 96 ? -11.521 13.854 -41.552 1.00 49.81 96 HIS A O 1
ATOM 745 N N . GLN A 1 97 ? -12.164 13.892 -43.697 1.00 54.78 97 GLN A N 1
ATOM 746 C CA . GLN A 1 97 ? -12.521 15.307 -43.701 1.00 54.78 97 GLN A CA 1
ATOM 747 C C . GLN A 1 97 ? -13.957 15.448 -43.182 1.00 54.78 97 GLN A C 1
ATOM 749 O O . GLN A 1 97 ? -14.907 15.131 -43.893 1.00 54.78 97 GLN A O 1
ATOM 754 N N . SER A 1 98 ? -14.144 16.001 -41.983 1.00 53.50 98 SER A N 1
ATOM 755 C CA . SER A 1 98 ? -15.407 16.665 -41.649 1.00 53.50 98 SER A CA 1
ATOM 756 C C . SER A 1 98 ? -15.137 18.103 -41.237 1.00 53.50 98 SER A C 1
ATOM 758 O O . SER A 1 98 ? -14.611 18.400 -40.166 1.00 53.50 98 SER A O 1
ATOM 760 N N . LYS A 1 99 ? -15.503 18.988 -42.157 1.00 49.19 99 LYS A N 1
ATOM 761 C CA . LYS A 1 99 ? -15.618 20.427 -41.989 1.00 49.19 99 LYS A CA 1
ATOM 762 C C . LYS A 1 99 ? -16.462 20.767 -40.748 1.00 49.19 99 LYS A C 1
ATOM 764 O O . LYS A 1 99 ? -17.505 20.163 -40.521 1.00 49.19 99 LYS A O 1
ATOM 769 N N . ASN A 1 100 ? -16.044 21.839 -40.075 1.00 50.97 100 ASN A N 1
ATOM 770 C CA . ASN A 1 100 ? -16.841 22.737 -39.229 1.00 50.97 100 ASN A CA 1
ATOM 771 C C . ASN A 1 100 ? -17.130 22.296 -37.782 1.00 50.97 100 ASN A C 1
ATOM 773 O O . ASN A 1 100 ? -18.147 21.672 -37.495 1.00 50.97 100 ASN A O 1
ATOM 777 N N . LYS A 1 101 ? -16.310 22.800 -36.848 1.00 49.28 101 LYS A N 1
ATOM 778 C CA . LYS A 1 101 ? -16.675 23.860 -35.879 1.00 49.28 101 LYS A CA 1
ATOM 779 C C . LYS A 1 101 ? -15.449 24.170 -35.014 1.00 49.28 101 LYS A C 1
ATOM 781 O O . LYS A 1 101 ? -15.139 23.456 -34.068 1.00 49.28 101 LYS A O 1
ATOM 786 N N . SER A 1 102 ? -14.742 25.240 -35.368 1.00 56.53 102 SER A N 1
ATOM 787 C CA . SER A 1 102 ? -13.716 25.853 -34.529 1.00 56.53 102 SER A CA 1
ATOM 788 C C . SER A 1 102 ? -14.381 26.473 -33.298 1.00 56.53 102 SER A C 1
ATOM 790 O O . SER A 1 102 ? -14.915 27.578 -33.351 1.00 56.53 102 SER A O 1
ATOM 792 N N . GLY A 1 103 ? -14.375 25.737 -32.201 1.00 56.72 103 GLY A N 1
ATOM 793 C CA . GLY A 1 103 ? -14.605 26.256 -30.862 1.00 56.72 103 GLY A CA 1
ATOM 794 C C . GLY A 1 103 ? -13.884 25.313 -29.924 1.00 56.72 103 GLY A C 1
ATOM 795 O O . GLY A 1 103 ? -14.194 24.122 -29.917 1.00 56.72 103 GLY A O 1
ATOM 796 N N . SER A 1 104 ? -12.870 25.813 -29.219 1.00 67.56 104 SER A N 1
ATOM 797 C CA . SER A 1 104 ? -12.113 24.998 -28.275 1.00 67.56 104 SER A CA 1
ATOM 798 C C . SER A 1 104 ? -13.088 24.376 -27.276 1.00 67.56 104 SER A C 1
ATOM 800 O O . SER A 1 104 ? -14.051 25.020 -26.859 1.00 67.56 104 SER A O 1
ATOM 802 N N . ILE A 1 105 ? -12.848 23.133 -26.856 1.00 70.25 105 ILE A N 1
ATOM 803 C CA . ILE A 1 105 ? -13.620 22.484 -25.781 1.00 70.25 105 ILE A CA 1
ATOM 804 C C . ILE A 1 105 ? -13.679 23.371 -24.525 1.00 70.25 105 ILE A C 1
ATOM 806 O O . ILE A 1 105 ? -14.683 23.393 -23.815 1.00 70.25 105 ILE A O 1
ATOM 810 N N . VAL A 1 106 ? -12.641 24.184 -24.316 1.00 70.94 106 VAL A N 1
ATOM 811 C CA . VAL A 1 106 ? -12.559 25.185 -23.248 1.00 70.94 106 VAL A CA 1
ATOM 812 C C . VAL A 1 106 ? -13.620 26.287 -23.400 1.00 70.94 106 VAL A C 1
ATOM 814 O O . VAL A 1 106 ? -14.177 26.736 -22.398 1.00 70.94 106 VAL A O 1
ATOM 817 N N . ASP A 1 107 ? -13.952 26.692 -24.627 1.00 72.38 107 ASP A N 1
ATOM 818 C CA . ASP A 1 107 ? -14.966 27.718 -24.903 1.00 72.38 107 ASP A CA 1
ATOM 819 C C . ASP A 1 107 ? -16.383 27.174 -24.690 1.00 72.38 107 ASP A C 1
ATOM 821 O O . ASP A 1 107 ? -17.230 27.854 -24.109 1.00 72.38 107 ASP A O 1
ATOM 825 N N . GLN A 1 108 ? -16.634 25.919 -25.083 1.00 76.81 108 GLN A N 1
ATOM 826 C CA . GLN A 1 108 ? -17.912 25.247 -24.817 1.00 76.81 108 GLN A CA 1
ATOM 827 C C . GLN A 1 108 ? -18.158 25.073 -23.314 1.00 76.81 108 GLN A C 1
ATOM 829 O O . GLN A 1 108 ? -19.276 25.279 -22.843 1.00 76.81 108 GLN A O 1
ATOM 834 N N . PHE A 1 109 ? -17.112 24.746 -22.552 1.00 76.31 109 PHE A N 1
ATOM 835 C CA . PHE A 1 109 ? -17.222 24.541 -21.110 1.00 76.31 109 PHE A CA 1
ATOM 836 C C . PHE A 1 109 ? -17.489 25.850 -20.353 1.00 76.31 109 PHE A C 1
ATOM 838 O O . PHE A 1 109 ? -18.344 25.892 -19.472 1.00 76.31 109 PHE A O 1
ATOM 845 N N . LYS A 1 110 ? -16.822 26.949 -20.734 1.00 77.31 110 LYS A N 1
ATOM 846 C CA . LYS A 1 110 ? -17.085 28.280 -20.156 1.00 77.31 110 LYS A CA 1
ATOM 847 C C . LYS A 1 110 ? -18.490 28.788 -20.475 1.00 77.31 110 LYS A C 1
ATOM 849 O O . LYS A 1 110 ? -19.145 29.350 -19.600 1.00 77.31 110 LYS A O 1
ATOM 854 N N . ALA A 1 111 ? -18.971 28.570 -21.699 1.00 77.50 111 ALA A N 1
ATOM 855 C CA . ALA A 1 111 ? -20.315 28.982 -22.102 1.00 77.50 111 ALA A CA 1
ATOM 856 C C . ALA A 1 111 ? -21.421 28.246 -21.325 1.00 77.50 111 ALA A C 1
ATOM 858 O O . ALA A 1 111 ? -22.472 28.825 -21.059 1.00 77.50 111 ALA A O 1
ATOM 859 N N . ALA A 1 112 ? -21.185 26.993 -20.926 1.00 73.94 112 ALA A N 1
ATOM 860 C CA . ALA A 1 112 ? -22.160 26.194 -20.187 1.00 73.94 112 ALA A CA 1
ATOM 861 C C . ALA A 1 112 ? -22.394 26.675 -18.743 1.00 73.94 112 ALA A C 1
ATOM 863 O O . ALA A 1 112 ? -23.434 26.366 -18.164 1.00 73.94 112 ALA A O 1
ATOM 864 N N . TRP A 1 113 ? -21.451 27.423 -18.164 1.00 71.00 113 TRP A N 1
ATOM 865 C CA . TRP A 1 113 ? -21.490 27.814 -16.752 1.00 71.00 113 TRP A CA 1
ATOM 866 C C . TRP A 1 113 ? -21.870 29.277 -16.508 1.00 71.00 113 TRP A C 1
ATOM 868 O O . TRP A 1 113 ? -22.082 29.667 -15.366 1.00 71.00 113 TRP A O 1
ATOM 878 N N . ASN A 1 114 ? -21.993 30.081 -17.566 1.00 66.88 114 ASN A N 1
ATOM 879 C CA . ASN A 1 114 ? -22.328 31.501 -17.467 1.00 66.88 114 ASN A CA 1
ATOM 880 C C . ASN A 1 114 ? -23.813 31.780 -17.764 1.00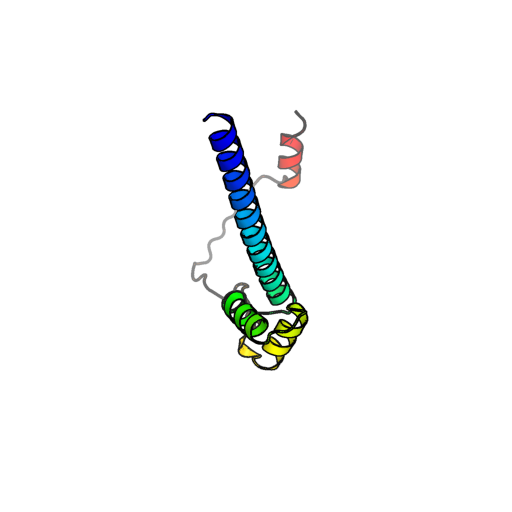 66.88 114 ASN A C 1
ATOM 882 O O . ASN A 1 114 ? -24.127 32.651 -18.578 1.00 66.88 114 ASN A O 1
ATOM 886 N N . LYS A 1 115 ? -24.716 31.003 -17.156 1.00 57.38 115 LYS A N 1
ATOM 887 C CA . LYS A 1 115 ? -26.168 31.143 -17.317 1.00 57.38 115 LYS A CA 1
ATOM 888 C C . LYS A 1 115 ? -26.840 31.535 -16.011 1.00 57.38 115 LYS A C 1
ATOM 890 O O . LYS A 1 115 ? -26.454 30.957 -14.973 1.00 57.38 115 LYS A O 1
#

pLDDT: mean 78.38, std 15.81, range [43.38, 94.38]

Organism: NCBI:txid1265822

Radius of gyration: 26.77 Å; Cα contacts (8 Å, |Δi|>4): 58; chains: 1; bounding box: 49×40×81 Å

Secondary structure (DSSP, 8-state):
-HHHHHHHHHHHHHHHHHHHHHHHHHHHHHHHHHHHHHHTTB-GGGHHHHHHHHHHTT-S-HHHHHHHHHHH-GGGB------S--S-----------------HHHHHHHHH--

Solvent-accessible surface area (backbone atoms only — not comparable to full-atom values): 7008 Å² total; per-residue (Å²): 112,70,72,61,54,52,53,51,50,52,54,51,52,51,50,53,50,50,56,48,50,54,51,50,52,52,48,52,51,48,53,51,41,43,51,43,32,49,73,75,39,34,21,84,92,41,30,67,59,46,42,50,53,16,59,73,66,67,51,94,50,52,60,61,31,31,54,56,45,40,69,77,39,54,86,43,34,46,68,87,68,69,94,64,85,87,80,90,74,97,68,75,98,71,91,80,86,76,84,88,77,97,64,57,73,68,56,58,55,55,61,72,69,75,120

Foldseek 3Di:
DVVVVVVVVVVVVVVVVVVVVVVVVVVVVLVVLLVLLVVLQFDNVCSNVLQVQLVVVVDPDSSVSSNVSCVVCVVRGDDPPCPPDDDPDPDDDDDDDDDDDPDPPVRVVVVVPPD

Mean predicted aligned error: 15.63 Å